Protein AF-A0A970RFS6-F1 (afdb_monomer)

Foldseek 3Di:
DPPQQAQQAGRVDGVCVQLVVVLVPDDQPDPVSLVSNCLSCLQVLVQVSVLVPPDVVCSVVDPSVVSSVVSVPDDRDYDDWDDWAQDPVNPDIDTDD

Radius of gyration: 13.9 Å; Cα contacts (8 Å, |Δi|>4): 114; chains: 1; bounding box: 42×27×34 Å

Sequence (97 aa):
MTETRPCPCNPNRALHDCCGRYHLGALASSAQALMRARYSAYATQHIEFIKSTSLPAQQAHLDMAAIAQWSQNSQWLGLEVIAETLAQDQRHATVEF

Secondary structure (DSSP, 8-state):
----PEETTEEEEETIIIIIHHHTTPPPSSHHHHHHHHHHHHHTT-THHHHHTS-HHHHTT--HHHHHHHHHHS--------EEEE-TTSS-EEEE-

pLDDT: mean 94.48, std 9.35, range [36.12, 98.25]

Structure (mmCIF, N/CA/C/O backbone):
data_AF-A0A970RFS6-F1
#
_entry.id   AF-A0A970RFS6-F1
#
loop_
_atom_site.group_PDB
_atom_site.id
_atom_site.type_symbol
_atom_site.label_atom_id
_atom_site.label_alt_id
_atom_site.label_comp_id
_atom_site.label_asym_id
_atom_site.label_entity_id
_atom_site.label_seq_id
_atom_site.pdbx_PDB_ins_code
_atom_site.Cartn_x
_atom_site.Cartn_y
_atom_site.Cartn_z
_atom_site.occupancy
_atom_site.B_iso_or_equiv
_atom_site.auth_seq_id
_atom_site.auth_comp_id
_atom_site.auth_asym_id
_atom_site.auth_atom_id
_atom_site.pdbx_PDB_model_num
ATOM 1 N N . MET A 1 1 ? -29.582 -0.776 5.257 1.00 36.12 1 MET A N 1
ATOM 2 C CA . MET A 1 1 ? -28.926 0.309 4.499 1.00 36.12 1 MET A CA 1
ATOM 3 C C . MET A 1 1 ? -27.435 0.025 4.544 1.00 36.12 1 MET A C 1
ATOM 5 O O . MET A 1 1 ? -26.852 0.133 5.611 1.00 36.12 1 MET A O 1
ATOM 9 N N . THR A 1 2 ? -26.844 -0.491 3.468 1.00 45.22 2 THR A N 1
ATOM 10 C CA . THR A 1 2 ? -25.394 -0.728 3.402 1.00 45.22 2 THR A CA 1
ATOM 11 C C . THR A 1 2 ? -24.706 0.614 3.213 1.00 45.22 2 THR A C 1
ATOM 13 O O . THR A 1 2 ? -24.784 1.203 2.141 1.00 45.22 2 THR A O 1
ATOM 16 N N . GLU A 1 3 ? -24.106 1.124 4.282 1.00 54.19 3 GLU A N 1
ATOM 17 C CA . GLU A 1 3 ? -23.337 2.362 4.270 1.00 54.19 3 GLU A CA 1
ATOM 18 C C . GLU A 1 3 ? -22.143 2.218 3.319 1.00 54.19 3 GLU A C 1
ATOM 20 O O . GLU A 1 3 ? -21.233 1.407 3.527 1.00 54.19 3 GLU A O 1
ATOM 25 N N . THR A 1 4 ? -22.175 2.975 2.227 1.00 73.25 4 THR A N 1
ATOM 26 C CA . THR A 1 4 ? -21.138 2.965 1.201 1.00 73.25 4 THR A CA 1
ATOM 27 C C . THR A 1 4 ? -19.926 3.739 1.709 1.00 73.25 4 THR A C 1
ATOM 29 O O . THR A 1 4 ? -19.773 4.927 1.436 1.00 73.25 4 THR A O 1
ATOM 32 N N . ARG A 1 5 ? -19.061 3.080 2.486 1.00 89.31 5 ARG A N 1
ATOM 33 C CA . ARG A 1 5 ? -17.838 3.716 2.995 1.00 89.31 5 ARG A CA 1
ATOM 34 C C . ARG A 1 5 ? -16.927 4.131 1.828 1.00 89.31 5 ARG A C 1
ATOM 36 O O . ARG A 1 5 ? -16.675 3.291 0.954 1.00 89.31 5 ARG A O 1
ATOM 43 N N . PRO A 1 6 ? -16.429 5.380 1.791 1.00 95.31 6 PRO A N 1
ATOM 44 C CA . PRO A 1 6 ? -15.487 5.815 0.768 1.00 95.31 6 PRO A CA 1
ATOM 45 C C . PRO A 1 6 ? -14.161 5.058 0.900 1.00 95.31 6 PRO A C 1
ATOM 47 O O . PRO A 1 6 ? -13.776 4.611 1.982 1.00 95.31 6 PRO A O 1
ATOM 50 N N . CYS A 1 7 ? -13.462 4.883 -0.216 1.00 96.62 7 CYS A N 1
ATOM 51 C CA . CYS A 1 7 ? -12.177 4.205 -0.232 1.00 96.62 7 CYS A CA 1
ATOM 52 C C . CYS A 1 7 ? -11.073 5.146 0.279 1.00 96.62 7 CYS A C 1
ATOM 54 O O . CYS A 1 7 ? -10.919 6.230 -0.282 1.00 96.62 7 CYS A O 1
ATOM 56 N N . PRO A 1 8 ? -10.236 4.740 1.251 1.00 96.50 8 PRO A N 1
ATOM 57 C CA . PRO A 1 8 ? -9.146 5.585 1.746 1.00 96.50 8 PRO A CA 1
ATOM 58 C C . PRO A 1 8 ? -8.169 6.037 0.651 1.00 96.50 8 PRO A C 1
ATOM 60 O O . PRO A 1 8 ? -7.671 7.155 0.695 1.00 96.50 8 PRO A O 1
ATOM 63 N N . CYS A 1 9 ? -7.918 5.209 -0.372 1.00 96.62 9 CYS A N 1
ATOM 64 C CA . CYS A 1 9 ? -7.041 5.602 -1.482 1.00 96.62 9 CYS A CA 1
ATOM 65 C C . CYS A 1 9 ? -7.673 6.595 -2.476 1.00 96.62 9 CYS A C 1
ATOM 67 O O . CYS A 1 9 ? -6.985 7.084 -3.369 1.00 96.62 9 CYS A O 1
ATOM 69 N N . ASN A 1 10 ? -9.001 6.748 -2.463 1.00 94.06 10 ASN A N 1
ATOM 70 C CA . ASN A 1 10 ? -9.750 7.644 -3.342 1.00 94.06 10 ASN A CA 1
ATOM 71 C C . ASN A 1 10 ? -11.155 7.869 -2.749 1.00 94.06 10 ASN A C 1
ATOM 73 O O . ASN A 1 10 ? -12.042 7.034 -2.973 1.00 94.06 10 ASN A O 1
ATOM 77 N N . PRO A 1 11 ? -11.375 8.996 -2.051 1.00 92.00 11 PRO A N 1
ATOM 78 C CA . PRO A 1 11 ? -12.644 9.295 -1.391 1.00 92.00 11 PRO A CA 1
ATOM 79 C C . PRO A 1 11 ? -13.863 9.338 -2.324 1.00 92.00 11 PRO A C 1
ATOM 81 O O . PRO A 1 11 ? -14.985 9.140 -1.870 1.00 92.00 11 PRO A O 1
ATOM 84 N N . ASN A 1 12 ? -13.659 9.538 -3.630 1.00 93.62 12 ASN A N 1
ATOM 85 C CA . ASN A 1 12 ? -14.739 9.612 -4.620 1.00 93.62 12 ASN A CA 1
ATOM 86 C C . ASN A 1 12 ? -15.253 8.236 -5.072 1.00 93.62 12 ASN A C 1
ATOM 88 O O . ASN A 1 12 ? -16.155 8.157 -5.905 1.00 93.62 12 ASN A O 1
ATOM 92 N N . ARG A 1 13 ? -14.668 7.136 -4.581 1.00 94.62 13 ARG A N 1
ATOM 93 C CA . ARG A 1 13 ? -15.089 5.772 -4.919 1.00 94.62 13 ARG A CA 1
ATOM 94 C C . ARG A 1 13 ? -15.506 5.017 -3.670 1.00 94.62 13 ARG A C 1
ATOM 96 O O . ARG A 1 13 ? -14.862 5.120 -2.631 1.00 94.62 13 ARG A O 1
ATOM 103 N N . ALA A 1 14 ? -16.532 4.183 -3.798 1.00 95.75 14 ALA A N 1
ATOM 104 C CA . ALA A 1 14 ? -16.898 3.235 -2.757 1.00 95.75 14 ALA A CA 1
ATOM 105 C C . ALA A 1 14 ? -15.746 2.253 -2.497 1.00 95.75 14 ALA A C 1
ATOM 107 O O . ALA A 1 14 ? -15.132 1.744 -3.441 1.00 95.75 14 ALA A O 1
ATOM 108 N N . LEU A 1 15 ? -15.479 1.940 -1.226 1.00 95.56 15 LEU A N 1
ATOM 109 C CA . LEU A 1 15 ? -14.447 0.978 -0.839 1.00 95.56 15 LEU A CA 1
ATOM 110 C C . LEU A 1 15 ? -14.645 -0.356 -1.561 1.00 95.56 15 LEU A C 1
ATOM 112 O O . LEU A 1 15 ? -13.686 -0.881 -2.117 1.00 95.56 15 LEU A O 1
ATOM 116 N N . HIS A 1 16 ? -15.879 -0.865 -1.602 1.00 94.44 16 HIS A N 1
ATOM 117 C CA . HIS A 1 16 ? -16.196 -2.164 -2.197 1.00 94.44 16 HIS A CA 1
ATOM 118 C C . HIS A 1 16 ? -15.823 -2.238 -3.693 1.00 94.44 16 HIS A C 1
ATOM 120 O O . HIS A 1 16 ? -15.169 -3.193 -4.110 1.00 94.44 16 HIS A O 1
ATOM 126 N N . ASP A 1 17 ? -16.120 -1.183 -4.459 1.00 94.12 17 ASP A N 1
ATOM 127 C CA . ASP A 1 17 ? -15.810 -1.075 -5.892 1.00 94.12 17 ASP A CA 1
ATOM 128 C C . ASP A 1 17 ? -14.337 -0.740 -6.172 1.00 94.12 17 ASP A C 1
ATOM 130 O O . ASP A 1 17 ? -13.857 -0.876 -7.304 1.00 94.12 17 ASP A O 1
ATOM 134 N N . CYS A 1 18 ? -13.613 -0.241 -5.167 1.00 95.75 18 CYS A N 1
ATOM 135 C CA . CYS A 1 18 ? -12.242 0.236 -5.295 1.00 95.75 18 CYS A CA 1
ATOM 136 C C . CYS A 1 18 ? -11.225 -0.773 -4.763 1.00 95.75 18 CYS A C 1
ATOM 138 O O . CYS A 1 18 ? -10.801 -1.650 -5.509 1.00 95.75 18 CYS A O 1
ATOM 140 N N . CYS A 1 19 ? -10.801 -0.649 -3.505 1.00 97.19 19 CYS A N 1
ATOM 141 C CA . CYS A 1 19 ? -9.789 -1.533 -2.926 1.00 97.19 19 CYS A CA 1
ATOM 142 C C . CYS A 1 19 ? -10.382 -2.774 -2.253 1.00 97.19 19 CYS A C 1
ATOM 144 O O . CYS A 1 19 ? -9.710 -3.800 -2.167 1.00 97.19 19 CYS A O 1
ATOM 146 N N . GLY A 1 20 ? -11.651 -2.709 -1.850 1.00 95.69 20 GLY A N 1
ATOM 147 C CA . GLY A 1 20 ? -12.374 -3.796 -1.197 1.00 95.69 20 GLY A CA 1
ATOM 148 C C . GLY A 1 20 ? -12.452 -5.057 -2.056 1.00 95.69 20 GLY A C 1
ATOM 149 O O . GLY A 1 20 ? -12.261 -6.149 -1.537 1.00 95.69 20 GLY A O 1
ATOM 150 N N . ARG A 1 21 ? -12.609 -4.939 -3.381 1.00 95.75 21 ARG A N 1
ATOM 151 C CA . ARG A 1 21 ? -12.537 -6.107 -4.283 1.00 95.75 21 ARG A CA 1
ATOM 152 C C . ARG A 1 21 ? -11.218 -6.883 -4.171 1.00 95.75 21 ARG A C 1
ATOM 154 O O . ARG A 1 21 ? -11.232 -8.105 -4.254 1.00 95.75 21 ARG A O 1
ATOM 161 N N . TYR A 1 22 ? -10.089 -6.197 -3.972 1.00 97.31 22 TYR A N 1
ATOM 162 C CA . TYR A 1 22 ? -8.779 -6.845 -3.836 1.00 97.31 22 TYR A CA 1
ATOM 163 C C . TYR A 1 22 ? -8.631 -7.486 -2.460 1.00 97.31 22 TYR A C 1
ATOM 165 O O . TYR A 1 22 ? -8.124 -8.596 -2.342 1.00 97.31 22 TYR A O 1
ATOM 173 N N . HIS A 1 23 ? -9.158 -6.830 -1.425 1.00 96.25 23 HIS A N 1
ATOM 174 C CA . HIS A 1 23 ? -9.256 -7.397 -0.079 1.00 96.25 23 HIS A CA 1
ATOM 175 C C . HIS A 1 23 ? -10.095 -8.680 -0.035 1.00 96.25 23 HIS A C 1
ATOM 177 O O . HIS A 1 23 ? -9.838 -9.540 0.798 1.00 96.25 23 HIS A O 1
ATOM 183 N N . LEU A 1 24 ? -11.060 -8.820 -0.948 1.00 94.88 24 LEU A N 1
ATOM 184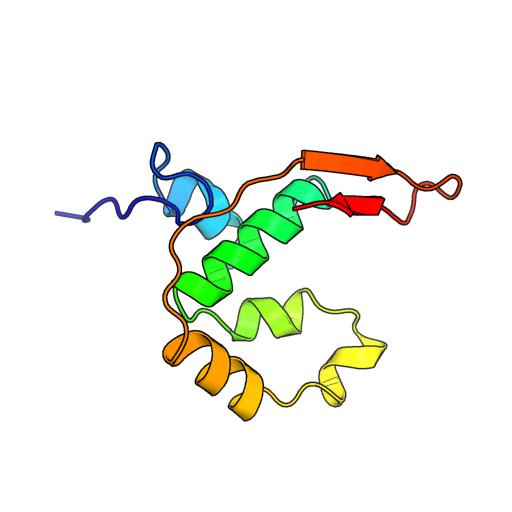 C CA . LEU A 1 24 ? -11.893 -10.013 -1.131 1.00 94.88 24 LEU A CA 1
ATOM 185 C C . LEU A 1 24 ? -11.268 -11.068 -2.066 1.00 94.88 24 LEU A C 1
ATOM 187 O O . LEU A 1 24 ? -11.922 -12.056 -2.390 1.00 94.88 24 LEU A O 1
ATOM 191 N N . GLY A 1 25 ? -10.019 -10.879 -2.503 1.00 94.25 25 GLY A N 1
ATOM 192 C CA . GLY A 1 25 ? -9.265 -11.875 -3.270 1.00 94.25 25 GLY A CA 1
ATOM 193 C C . GLY A 1 25 ? -9.170 -11.621 -4.775 1.00 94.25 25 GLY A C 1
ATOM 194 O O . GLY A 1 25 ? -8.582 -12.437 -5.482 1.00 94.25 25 GLY A O 1
ATOM 195 N N . ALA A 1 26 ? -9.691 -10.504 -5.297 1.00 96.25 26 ALA A N 1
ATOM 196 C CA .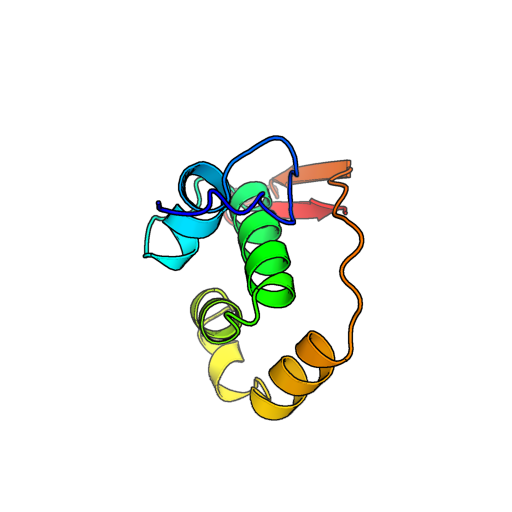 ALA A 1 26 ? -9.393 -10.129 -6.678 1.00 96.25 26 ALA A CA 1
ATOM 197 C C . ALA A 1 26 ? -7.893 -9.827 -6.844 1.00 96.25 26 ALA A C 1
ATOM 199 O O . ALA A 1 26 ? -7.270 -9.216 -5.975 1.00 96.25 26 ALA A O 1
ATOM 200 N N . LEU A 1 27 ? -7.323 -10.193 -7.993 1.00 95.12 27 LEU A N 1
ATOM 201 C CA . LEU A 1 27 ? -5.938 -9.857 -8.318 1.00 95.12 27 LEU A CA 1
ATOM 202 C C . LEU A 1 27 ? -5.824 -8.384 -8.721 1.00 95.12 27 LEU A C 1
ATOM 204 O O . LEU A 1 27 ? -6.628 -7.877 -9.508 1.00 95.12 27 LEU A O 1
ATOM 208 N N . ALA A 1 28 ? -4.814 -7.701 -8.184 1.00 95.38 28 ALA A N 1
ATOM 209 C CA . ALA A 1 28 ? -4.467 -6.354 -8.609 1.00 95.38 28 ALA A CA 1
ATOM 210 C C . ALA A 1 28 ? -3.881 -6.389 -10.027 1.00 95.38 28 ALA A C 1
ATOM 212 O O . ALA A 1 28 ? -3.016 -7.206 -10.329 1.00 95.38 28 ALA A O 1
ATOM 213 N N . SER A 1 29 ? -4.348 -5.491 -10.893 1.00 92.62 29 SER A N 1
ATOM 214 C CA . SER A 1 29 ? -3.923 -5.428 -12.296 1.00 92.62 29 SER A CA 1
ATOM 215 C C . SER A 1 29 ? -2.577 -4.727 -12.510 1.00 92.62 29 SER A C 1
ATOM 217 O O . SER A 1 29 ? -2.017 -4.825 -13.595 1.00 92.62 29 SER A O 1
ATOM 219 N N . SER A 1 30 ? -2.079 -3.990 -11.512 1.00 96.00 30 SER A N 1
ATOM 220 C CA . SER A 1 30 ? -0.786 -3.296 -11.547 1.00 96.00 30 SER A CA 1
ATOM 221 C C . SER A 1 30 ? -0.201 -3.125 -10.141 1.00 96.00 30 SER A C 1
ATOM 223 O O . SER A 1 30 ? -0.906 -3.320 -9.139 1.00 96.00 30 SER A O 1
ATOM 225 N N . ALA A 1 31 ? 1.074 -2.735 -10.049 1.00 97.19 31 ALA A N 1
ATOM 226 C CA . ALA A 1 31 ? 1.719 -2.461 -8.766 1.00 97.19 31 ALA A CA 1
ATOM 227 C C . ALA A 1 31 ? 1.080 -1.248 -8.079 1.00 97.19 31 ALA A C 1
ATOM 229 O O . ALA A 1 31 ? 0.847 -1.282 -6.872 1.00 97.19 31 ALA A O 1
ATOM 230 N N . GLN A 1 32 ? 0.681 -0.226 -8.840 1.00 97.44 32 GLN A N 1
ATOM 231 C CA . GLN A 1 32 ? -0.090 0.911 -8.342 1.00 97.44 32 GLN A CA 1
ATOM 232 C C . GLN A 1 32 ? -1.428 0.466 -7.737 1.00 97.44 32 GLN A C 1
ATOM 234 O O . GLN A 1 32 ? -1.815 0.938 -6.664 1.00 97.44 32 GLN A O 1
ATOM 239 N N . ALA A 1 33 ? -2.154 -0.442 -8.400 1.00 97.44 33 ALA A N 1
ATOM 240 C CA . ALA A 1 33 ? -3.413 -0.963 -7.869 1.00 97.44 33 ALA A CA 1
ATOM 241 C C . ALA A 1 33 ? -3.191 -1.726 -6.553 1.00 97.44 33 ALA A C 1
ATOM 243 O O . ALA A 1 33 ? -3.947 -1.534 -5.595 1.00 97.44 33 ALA A O 1
ATOM 244 N N . LEU A 1 34 ? -2.125 -2.532 -6.483 1.00 98.00 34 LEU A N 1
ATOM 245 C CA . LEU A 1 34 ? -1.739 -3.246 -5.269 1.00 98.00 34 LEU A CA 1
ATOM 246 C C . LEU A 1 34 ? -1.347 -2.282 -4.140 1.00 98.00 34 LEU A C 1
ATOM 248 O O . LEU A 1 34 ? -1.797 -2.450 -3.009 1.00 98.00 34 LEU A O 1
ATOM 252 N N . MET A 1 35 ? -0.568 -1.245 -4.445 1.00 98.06 35 MET A N 1
ATOM 253 C CA . MET A 1 35 ? -0.135 -0.225 -3.488 1.00 98.06 35 MET A CA 1
ATOM 254 C C . MET A 1 35 ? -1.338 0.519 -2.887 1.00 98.06 35 MET A C 1
ATOM 256 O O . MET A 1 35 ? -1.480 0.572 -1.663 1.00 98.06 35 MET A O 1
ATOM 260 N N . ARG A 1 36 ? -2.284 0.974 -3.724 1.00 98.06 36 ARG A N 1
ATOM 261 C CA . ARG A 1 36 ? -3.545 1.597 -3.271 1.00 98.06 36 ARG A CA 1
ATOM 262 C C . ARG A 1 36 ? -4.377 0.659 -2.390 1.00 98.06 36 ARG A C 1
ATOM 264 O O . ARG A 1 36 ? -4.974 1.095 -1.399 1.00 98.06 36 ARG A O 1
ATOM 271 N N . ALA A 1 37 ? -4.420 -0.630 -2.733 1.00 97.94 37 ALA A N 1
ATOM 272 C CA . 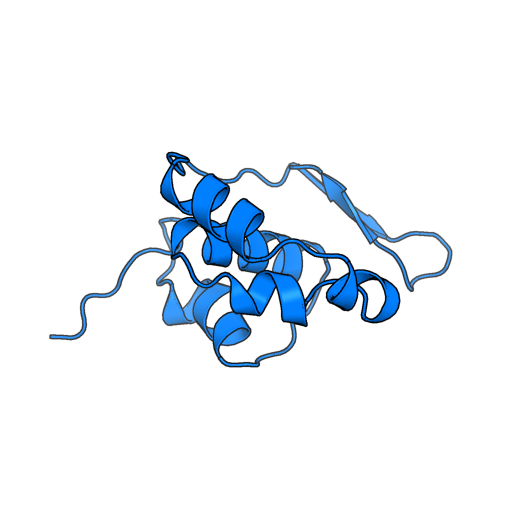ALA A 1 37 ? -5.110 -1.641 -1.938 1.00 97.94 37 ALA A CA 1
ATOM 273 C C . ALA A 1 37 ? -4.439 -1.867 -0.578 1.00 97.94 37 ALA A C 1
ATOM 275 O O . ALA A 1 37 ? -5.145 -1.969 0.426 1.00 97.94 37 ALA A O 1
ATOM 276 N N . ARG A 1 38 ? -3.100 -1.888 -0.531 1.00 98.25 38 ARG A N 1
ATOM 277 C CA . ARG A 1 38 ? -2.319 -1.998 0.712 1.00 98.25 38 ARG A CA 1
ATOM 278 C C . ARG A 1 38 ? -2.518 -0.777 1.608 1.00 98.25 38 ARG A C 1
ATOM 280 O O . ARG A 1 38 ? -2.807 -0.949 2.784 1.00 98.25 38 ARG A O 1
ATOM 287 N N . TYR A 1 39 ? -2.475 0.436 1.056 1.00 98.25 39 TYR A N 1
ATOM 288 C CA . TYR A 1 39 ? -2.808 1.657 1.800 1.00 98.25 39 TYR A CA 1
ATOM 289 C C . TYR A 1 39 ? -4.203 1.571 2.434 1.00 98.25 39 TYR A C 1
ATOM 291 O O . TYR A 1 39 ? -4.374 1.774 3.634 1.00 98.25 39 TYR A O 1
ATOM 299 N N . SER A 1 40 ? -5.206 1.199 1.632 1.00 97.81 40 SER A N 1
ATOM 300 C CA . SER A 1 40 ? -6.578 1.076 2.127 1.00 97.81 40 SER A CA 1
ATOM 301 C C . SER A 1 40 ? -6.706 -0.025 3.178 1.00 97.81 40 SER A C 1
ATOM 303 O O . SER A 1 40 ? -7.475 0.143 4.114 1.00 97.81 40 SER A O 1
ATOM 305 N N . ALA A 1 41 ? -5.949 -1.122 3.058 1.00 97.88 41 ALA A N 1
ATOM 306 C CA . ALA A 1 41 ? -5.925 -2.186 4.058 1.00 97.88 41 ALA A CA 1
ATOM 307 C C . ALA A 1 41 ? -5.404 -1.686 5.405 1.00 97.88 41 ALA A C 1
ATOM 309 O O . ALA A 1 41 ? -6.003 -2.013 6.425 1.00 97.88 41 ALA A O 1
ATOM 310 N N . TYR A 1 42 ? -4.355 -0.863 5.424 1.00 98.19 42 TYR A N 1
ATOM 311 C CA . TYR A 1 42 ? -3.918 -0.231 6.664 1.00 98.19 42 TYR A CA 1
ATOM 312 C C . TYR A 1 42 ? -5.010 0.669 7.254 1.00 98.19 42 TYR A C 1
ATOM 314 O O . TYR A 1 42 ? -5.446 0.459 8.385 1.00 98.19 42 TYR A O 1
ATOM 322 N N . ALA A 1 43 ? -5.544 1.596 6.457 1.00 97.19 43 ALA A N 1
ATOM 323 C CA . ALA A 1 43 ? -6.572 2.530 6.914 1.00 97.19 43 ALA A CA 1
ATOM 324 C C . ALA A 1 43 ? -7.851 1.838 7.429 1.00 97.19 43 ALA A C 1
ATOM 326 O O . ALA A 1 43 ? -8.491 2.333 8.356 1.00 97.19 43 ALA A O 1
ATOM 327 N N . THR A 1 44 ? -8.214 0.676 6.876 1.00 95.69 44 THR A N 1
ATOM 328 C CA . THR A 1 44 ? -9.373 -0.120 7.317 1.00 95.69 44 THR A CA 1
ATOM 329 C C . THR A 1 44 ? -9.016 -1.271 8.260 1.00 95.69 44 THR A C 1
ATOM 331 O O . THR A 1 44 ? -9.867 -2.125 8.501 1.00 95.69 44 THR A O 1
ATOM 334 N N . GLN A 1 45 ? -7.782 -1.325 8.772 1.00 96.12 45 GLN A N 1
ATOM 335 C CA . GLN A 1 45 ? -7.289 -2.355 9.699 1.00 96.12 45 GLN A CA 1
ATOM 336 C C . GLN A 1 45 ? -7.383 -3.799 9.171 1.00 96.12 45 GLN A C 1
ATOM 338 O O . GLN A 1 45 ? -7.479 -4.759 9.933 1.00 96.12 45 GLN A O 1
ATOM 343 N N . HIS A 1 46 ? -7.313 -3.981 7.853 1.00 96.25 46 HIS A N 1
ATOM 344 C CA . HIS A 1 46 ? -7.329 -5.288 7.202 1.00 96.25 46 HIS A CA 1
ATOM 345 C C . HIS A 1 46 ? -5.904 -5.839 7.018 1.00 96.25 46 HIS A C 1
ATOM 347 O O . HIS A 1 46 ? -5.437 -6.084 5.907 1.00 96.25 46 HIS A O 1
ATOM 353 N N . ILE A 1 47 ? -5.181 -5.992 8.127 1.00 96.69 47 ILE A N 1
ATOM 354 C CA . ILE A 1 47 ? -3.719 -6.178 8.135 1.00 96.69 47 ILE A CA 1
ATOM 355 C C . ILE A 1 47 ? -3.269 -7.520 7.546 1.00 96.69 47 ILE A C 1
ATOM 357 O O . ILE A 1 47 ? -2.205 -7.591 6.936 1.00 96.69 47 ILE A O 1
ATOM 361 N N . GLU A 1 48 ?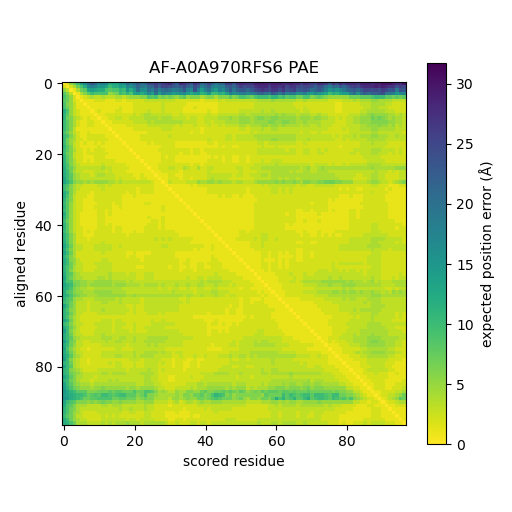 -4.095 -8.565 7.604 1.00 96.06 48 GLU A N 1
ATOM 362 C CA . GLU A 1 48 ? -3.787 -9.849 6.953 1.00 96.06 48 GLU A CA 1
ATOM 363 C C . GLU A 1 48 ? -3.559 -9.710 5.440 1.00 96.06 48 GLU A C 1
ATOM 365 O O . GLU A 1 48 ? -2.717 -10.406 4.866 1.00 96.06 48 GLU A O 1
ATOM 370 N N . PHE A 1 49 ? -4.216 -8.742 4.792 1.00 97.25 49 PHE A N 1
ATOM 371 C CA . PHE A 1 49 ? -3.974 -8.430 3.384 1.00 97.25 49 PHE A CA 1
ATOM 372 C C . PHE A 1 49 ? -2.536 -7.950 3.131 1.00 97.25 49 PHE A C 1
ATOM 374 O O . PHE A 1 49 ? -1.952 -8.235 2.085 1.00 97.25 49 PHE A O 1
ATOM 381 N N . ILE A 1 50 ? -1.926 -7.241 4.085 1.00 97.81 50 ILE A N 1
ATOM 382 C CA . ILE A 1 50 ? -0.533 -6.787 3.979 1.00 97.81 50 ILE A CA 1
ATOM 383 C C . ILE A 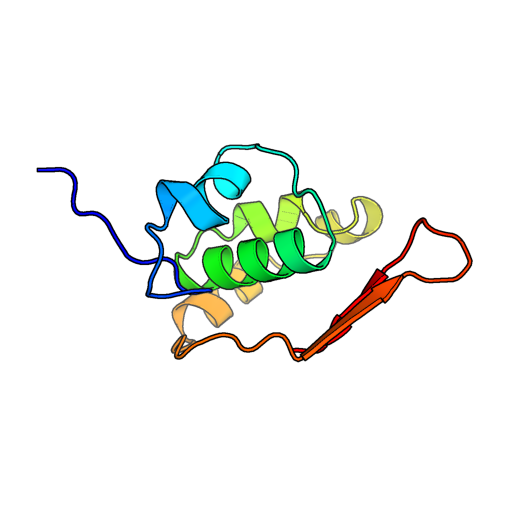1 50 ? 0.407 -7.986 3.959 1.00 97.81 50 ILE A C 1
ATOM 385 O O . ILE A 1 50 ? 1.329 -8.023 3.141 1.00 97.81 50 ILE A O 1
ATOM 389 N N . LYS A 1 51 ? 0.157 -8.985 4.810 1.00 97.19 51 LYS A N 1
ATOM 390 C CA . LYS A 1 51 ? 0.942 -10.221 4.835 1.00 97.19 51 LYS A CA 1
ATOM 391 C C . LYS A 1 51 ? 0.786 -10.996 3.536 1.00 97.19 51 LYS A C 1
ATOM 393 O O . LYS A 1 51 ? 1.794 -11.303 2.907 1.00 97.19 51 LYS A O 1
ATOM 398 N N . SER A 1 52 ? -0.451 -11.246 3.102 1.00 96.50 52 SER A N 1
ATOM 399 C CA . SER A 1 52 ? -0.722 -12.064 1.911 1.00 96.50 52 SER A CA 1
ATOM 400 C C . SER A 1 52 ? -0.149 -11.461 0.625 1.00 96.50 52 SER A C 1
ATOM 402 O O . SER A 1 52 ? 0.242 -12.195 -0.278 1.00 96.50 52 SER A O 1
ATOM 404 N N . THR A 1 53 ? -0.051 -10.130 0.562 1.00 97.00 53 THR A N 1
ATOM 405 C CA . THR A 1 53 ? 0.497 -9.396 -0.588 1.00 97.00 53 THR A CA 1
ATOM 406 C C . THR A 1 53 ? 1.968 -9.009 -0.444 1.00 97.00 53 THR A C 1
ATOM 408 O O . THR A 1 53 ? 2.515 -8.352 -1.328 1.00 97.00 53 THR A O 1
ATOM 411 N N . SER A 1 54 ? 2.623 -9.390 0.654 1.00 96.75 54 SER A N 1
ATOM 412 C CA . SER A 1 54 ? 4.079 -9.282 0.783 1.00 96.75 54 SER A CA 1
ATOM 413 C C . SER A 1 54 ? 4.758 -10.497 0.152 1.00 96.75 54 SER A C 1
ATOM 415 O O . SER A 1 54 ? 4.163 -11.574 0.056 1.00 96.75 54 SER A O 1
ATOM 417 N N . LEU A 1 55 ? 6.015 -10.339 -0.270 1.00 96.31 55 LEU A N 1
ATOM 418 C CA . LEU A 1 55 ? 6.776 -11.409 -0.915 1.00 96.31 55 LEU A CA 1
ATOM 419 C C . LEU A 1 55 ? 6.784 -12.673 -0.028 1.00 96.31 55 LEU A C 1
ATOM 421 O O . LEU A 1 55 ? 7.138 -12.554 1.146 1.00 96.31 55 LEU A O 1
ATOM 425 N N . PRO A 1 56 ? 6.461 -13.876 -0.549 1.00 96.88 56 PRO A N 1
ATOM 426 C CA . PRO A 1 56 ? 6.330 -15.088 0.267 1.00 96.88 56 PRO A CA 1
ATOM 427 C C . PRO A 1 56 ? 7.533 -15.374 1.173 1.00 96.88 56 PRO A C 1
ATOM 429 O O . PRO A 1 56 ? 7.361 -15.702 2.343 1.00 96.88 56 PRO A O 1
ATOM 432 N N . ALA A 1 57 ? 8.752 -15.152 0.671 1.00 96.88 57 ALA A N 1
ATOM 433 C CA . ALA A 1 57 ? 9.991 -15.337 1.431 1.00 96.88 57 ALA A CA 1
ATOM 434 C C . ALA A 1 57 ? 10.124 -14.402 2.654 1.00 96.88 57 ALA A C 1
ATOM 436 O O . ALA A 1 57 ? 10.871 -14.694 3.586 1.00 96.88 57 ALA A O 1
ATOM 437 N N . GLN A 1 58 ? 9.405 -13.277 2.672 1.00 94.69 58 GLN A N 1
ATOM 438 C CA . GLN A 1 58 ? 9.449 -12.281 3.745 1.00 94.69 58 GLN A CA 1
ATOM 439 C C . GLN A 1 58 ? 8.302 -12.436 4.751 1.00 94.69 58 GLN A C 1
ATOM 441 O O . GLN A 1 58 ? 8.429 -11.962 5.874 1.00 94.69 58 GLN A O 1
ATOM 446 N N . GLN A 1 59 ? 7.209 -13.122 4.398 1.00 96.25 59 GLN A N 1
ATOM 447 C CA . GLN A 1 59 ? 5.985 -13.163 5.213 1.00 96.25 59 GLN A CA 1
ATOM 448 C C . GLN A 1 59 ? 6.193 -13.724 6.624 1.00 96.25 59 GLN A C 1
ATOM 450 O O . GLN A 1 59 ? 5.556 -13.255 7.564 1.00 96.25 59 GLN A O 1
ATOM 455 N N . ALA A 1 60 ? 7.075 -14.716 6.779 1.00 95.88 60 ALA A N 1
ATOM 456 C CA . ALA A 1 60 ? 7.392 -15.315 8.077 1.00 95.88 60 ALA A CA 1
ATOM 457 C C . ALA A 1 60 ? 8.158 -14.364 9.016 1.00 95.88 60 ALA A C 1
ATOM 459 O O . ALA A 1 60 ? 8.159 -14.570 10.224 1.00 95.88 60 ALA A O 1
ATOM 460 N N . HIS A 1 61 ? 8.788 -13.327 8.462 1.00 96.50 61 HIS A N 1
ATOM 461 C CA . HIS A 1 61 ? 9.594 -12.353 9.197 1.00 96.50 61 HIS A CA 1
ATOM 462 C C . HIS A 1 61 ? 8.815 -11.072 9.531 1.00 96.50 61 HIS A C 1
ATOM 464 O O . HIS A 1 61 ? 9.361 -10.171 10.162 1.00 96.50 61 HIS A O 1
ATOM 470 N N . LEU A 1 62 ? 7.557 -10.962 9.091 1.00 96.62 62 LEU A N 1
ATOM 471 C CA . LEU A 1 62 ? 6.711 -9.814 9.394 1.00 96.62 62 LEU A CA 1
ATOM 472 C C . LEU A 1 62 ? 6.170 -9.919 10.822 1.00 96.62 62 LEU A C 1
ATOM 474 O O . LEU A 1 62 ? 5.444 -10.859 11.152 1.00 96.62 62 LEU A O 1
ATOM 478 N N . ASP A 1 63 ? 6.460 -8.914 11.644 1.00 97.69 63 ASP A N 1
ATOM 479 C CA . ASP A 1 63 ? 5.806 -8.743 12.940 1.00 97.69 63 ASP A CA 1
ATOM 480 C C . ASP A 1 63 ? 4.398 -8.169 12.735 1.00 97.69 63 ASP A C 1
ATOM 482 O O . ASP A 1 63 ? 4.178 -6.958 12.662 1.00 97.69 63 ASP A O 1
ATOM 486 N N . MET A 1 64 ? 3.426 -9.068 12.615 1.00 97.19 64 MET A N 1
ATOM 487 C CA . MET A 1 64 ? 2.031 -8.702 12.375 1.00 97.19 64 MET A CA 1
ATOM 488 C C . MET A 1 64 ? 1.419 -7.893 13.520 1.00 97.19 64 MET A C 1
ATOM 490 O O . MET A 1 64 ? 0.553 -7.055 13.267 1.00 97.19 64 MET A O 1
ATOM 494 N N . ALA A 1 65 ? 1.874 -8.107 14.759 1.00 97.62 65 ALA A N 1
ATOM 495 C CA . ALA A 1 65 ? 1.381 -7.365 15.912 1.00 97.62 65 ALA A CA 1
ATOM 496 C C . ALA A 1 65 ? 1.875 -5.915 15.862 1.00 97.62 65 ALA A C 1
ATOM 498 O O . ALA A 1 65 ? 1.067 -4.991 15.982 1.00 97.62 65 ALA A O 1
ATOM 499 N N . ALA A 1 66 ? 3.166 -5.712 15.588 1.00 98.00 66 ALA A N 1
ATOM 500 C CA . ALA A 1 66 ? 3.735 -4.377 15.421 1.00 98.00 66 ALA A CA 1
ATOM 501 C C . ALA A 1 66 ? 3.105 -3.629 14.235 1.00 98.00 66 ALA A C 1
ATOM 503 O O . ALA A 1 66 ? 2.743 -2.458 14.367 1.00 98.00 66 ALA A O 1
ATOM 504 N N . ILE A 1 67 ? 2.906 -4.307 13.098 1.00 97.81 67 ILE A N 1
ATOM 505 C CA . ILE A 1 67 ? 2.256 -3.724 11.915 1.00 97.81 67 ILE A CA 1
ATOM 506 C C . ILE A 1 67 ? 0.819 -3.292 12.240 1.00 97.81 67 ILE A C 1
ATOM 508 O O . ILE A 1 67 ? 0.418 -2.174 11.904 1.00 97.81 67 ILE A O 1
ATOM 512 N N . ALA A 1 68 ? 0.042 -4.150 12.907 1.00 97.81 68 ALA A N 1
ATOM 513 C CA . ALA A 1 68 ? -1.329 -3.828 13.287 1.00 97.81 68 ALA A CA 1
ATOM 514 C C . ALA A 1 68 ? -1.388 -2.667 14.286 1.00 97.81 68 ALA A C 1
ATOM 516 O O . ALA A 1 68 ? -2.190 -1.752 14.109 1.00 97.81 68 ALA A O 1
ATOM 517 N N . GLN A 1 69 ? -0.515 -2.660 15.293 1.00 98.12 69 GLN A N 1
ATOM 518 C CA . GLN A 1 69 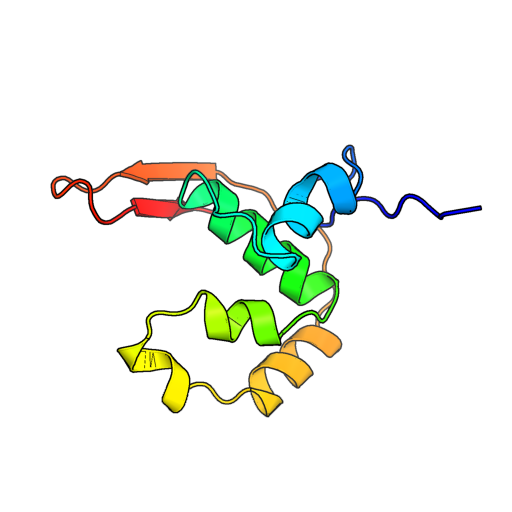? -0.451 -1.585 16.281 1.00 98.12 69 GLN A CA 1
ATOM 519 C C . GLN A 1 69 ? -0.076 -0.243 15.638 1.00 98.12 69 GLN A C 1
ATOM 521 O O . GLN A 1 69 ? -0.714 0.773 15.915 1.00 98.12 69 GLN A O 1
ATOM 526 N N . TRP A 1 70 ? 0.925 -0.224 14.754 1.00 97.88 70 TRP A N 1
ATOM 527 C CA . TRP A 1 70 ? 1.289 0.980 14.006 1.00 97.88 70 TRP A CA 1
ATOM 528 C C . TRP A 1 70 ? 0.117 1.491 13.159 1.00 97.88 70 TRP A C 1
ATOM 530 O O . TRP A 1 70 ? -0.189 2.684 13.172 1.00 97.88 70 TRP A O 1
ATOM 540 N N . SER A 1 71 ? -0.587 0.581 12.483 1.00 97.06 71 SER A N 1
ATOM 541 C CA . SER A 1 71 ? -1.738 0.918 11.646 1.00 97.06 71 SER A CA 1
ATOM 542 C C . SER A 1 71 ? -2.911 1.507 12.434 1.00 97.06 71 SER A C 1
ATOM 544 O O . SER A 1 71 ? -3.575 2.420 11.940 1.00 97.06 71 SER A O 1
ATOM 546 N N . GLN A 1 72 ? -3.175 1.007 13.646 1.00 97.06 72 GLN A N 1
ATOM 547 C CA . GLN A 1 72 ? -4.242 1.497 14.533 1.00 97.06 72 GLN A CA 1
ATOM 548 C C . GLN A 1 72 ? -3.928 2.874 15.121 1.00 97.06 72 GLN A C 1
ATOM 550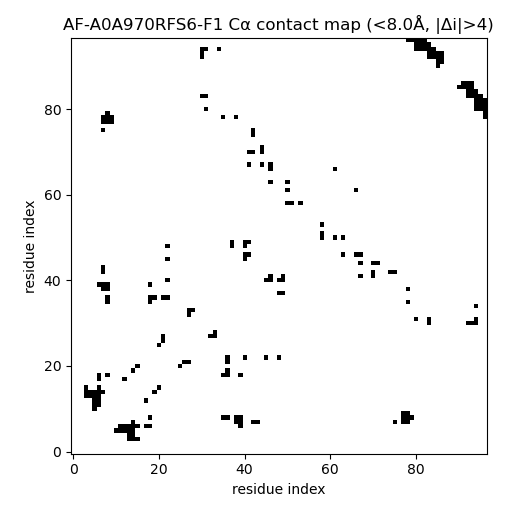 O O . GLN A 1 72 ? -4.828 3.694 15.281 1.00 97.06 72 GLN A O 1
ATOM 555 N N . ASN A 1 73 ? -2.654 3.132 15.421 1.00 97.62 73 ASN A N 1
ATOM 556 C CA . ASN A 1 73 ? -2.205 4.398 16.003 1.00 97.62 73 ASN A CA 1
ATOM 557 C C . ASN A 1 73 ? -1.969 5.499 14.957 1.00 97.62 73 ASN A C 1
ATOM 559 O O . ASN A 1 73 ? -1.693 6.641 15.319 1.00 97.62 73 ASN A O 1
ATOM 563 N N . SER A 1 74 ? -2.054 5.168 13.668 1.00 96.94 74 SER A N 1
ATOM 564 C CA . SER A 1 74 ? -1.849 6.113 12.573 1.00 96.94 74 SER A CA 1
ATOM 565 C C . SER A 1 74 ? -3.160 6.766 12.146 1.00 96.94 74 SER A C 1
ATOM 567 O O . SER A 1 74 ? -4.178 6.099 11.962 1.00 96.94 74 SER A O 1
ATOM 569 N N . GLN A 1 75 ? -3.120 8.079 11.916 1.00 96.56 75 GLN A N 1
ATOM 570 C CA . GLN A 1 75 ? -4.214 8.798 11.273 1.00 96.56 75 GLN A CA 1
ATOM 571 C C . GLN A 1 75 ? -4.006 8.815 9.755 1.00 96.56 75 GLN A C 1
ATOM 573 O O . GLN A 1 75 ? -3.054 9.400 9.244 1.00 96.56 75 GLN A O 1
ATOM 578 N N . TRP A 1 76 ? -4.923 8.183 9.027 1.00 95.81 76 TRP A N 1
ATOM 579 C CA . TRP A 1 76 ? -4.853 8.031 7.574 1.00 95.81 76 TRP A CA 1
ATOM 580 C C . TRP A 1 76 ? -5.591 9.179 6.881 1.00 95.81 76 TRP A C 1
ATOM 582 O O . TRP A 1 76 ? -6.819 9.185 6.834 1.00 95.81 76 TRP A O 1
ATOM 592 N N . LEU A 1 77 ? -4.846 10.171 6.385 1.00 95.62 77 LEU A N 1
ATOM 593 C CA . LEU A 1 77 ? -5.420 11.407 5.823 1.00 95.62 77 LEU A CA 1
ATOM 594 C C . LEU A 1 77 ? -5.700 11.334 4.316 1.00 95.62 77 LEU A C 1
ATOM 596 O O . LEU A 1 77 ? -6.625 11.972 3.822 1.00 95.62 77 LEU A O 1
ATOM 600 N N . GLY A 1 78 ? -4.907 10.562 3.584 1.00 94.56 78 GLY A N 1
ATOM 601 C CA . GLY A 1 78 ? -5.050 10.376 2.147 1.00 94.56 78 GLY A CA 1
ATOM 602 C C . GLY A 1 78 ? -3.831 9.693 1.540 1.00 94.56 78 GLY A C 1
ATOM 603 O O . GLY A 1 78 ? -2.841 9.440 2.232 1.00 94.56 78 GLY A O 1
ATOM 604 N N . LEU A 1 79 ? -3.937 9.377 0.252 1.00 97.19 79 LEU A N 1
ATOM 605 C CA . LEU A 1 79 ? -2.864 8.819 -0.560 1.00 97.19 79 LEU A CA 1
ATOM 606 C C . LEU A 1 79 ? -2.809 9.575 -1.886 1.00 97.19 79 LEU A C 1
ATOM 608 O O . LEU A 1 79 ? -3.806 9.624 -2.610 1.00 97.19 79 LEU A O 1
ATOM 612 N N . GLU A 1 80 ? -1.632 10.081 -2.223 1.00 96.69 80 GLU A N 1
ATOM 613 C CA . GLU A 1 80 ? -1.301 10.567 -3.556 1.00 96.69 80 GLU A CA 1
ATOM 614 C C . GLU A 1 80 ? -0.378 9.542 -4.219 1.00 96.69 80 GLU A C 1
ATOM 616 O O . GLU A 1 80 ? 0.451 8.943 -3.555 1.00 96.69 80 GLU A O 1
ATOM 621 N N . VAL A 1 81 ? -0.567 9.260 -5.507 1.00 96.50 81 VAL A N 1
ATOM 622 C CA . VAL A 1 81 ? 0.366 8.413 -6.264 1.00 96.50 81 VAL A CA 1
ATOM 623 C C . VAL A 1 81 ? 0.953 9.282 -7.355 1.00 96.50 81 VAL A C 1
ATOM 625 O O . VAL A 1 81 ? 0.200 9.814 -8.172 1.00 96.50 81 VAL A O 1
ATOM 628 N N . ILE A 1 82 ? 2.275 9.404 -7.353 1.00 97.38 82 ILE A N 1
ATOM 629 C CA . ILE A 1 82 ? 3.029 10.307 -8.219 1.00 97.38 82 ILE A CA 1
ATOM 630 C C . ILE A 1 82 ? 3.357 9.603 -9.537 1.00 97.38 82 ILE A C 1
ATOM 632 O O . ILE A 1 82 ? 3.083 10.136 -10.612 1.00 97.38 82 ILE A O 1
ATOM 636 N N . ALA A 1 83 ? 3.901 8.383 -9.466 1.00 96.56 83 ALA A N 1
ATOM 637 C CA . ALA A 1 83 ? 4.313 7.630 -10.647 1.00 96.56 83 ALA A CA 1
ATOM 638 C C . ALA A 1 83 ? 4.326 6.110 -10.419 1.00 96.56 83 ALA A C 1
ATOM 640 O O . ALA A 1 83 ? 4.559 5.626 -9.313 1.00 96.56 83 ALA A O 1
ATOM 641 N N . GLU A 1 84 ? 4.143 5.352 -11.502 1.00 97.38 84 GLU A N 1
ATOM 642 C CA . GLU A 1 84 ? 4.431 3.917 -11.586 1.00 97.38 84 GLU A CA 1
ATOM 643 C C . GLU A 1 84 ? 5.468 3.697 -12.693 1.00 97.38 84 GLU A C 1
ATOM 645 O O . GLU A 1 84 ? 5.264 4.110 -13.834 1.00 97.38 84 GLU A O 1
ATOM 650 N N . THR A 1 85 ? 6.584 3.049 -12.360 1.00 97.44 85 THR A N 1
ATOM 651 C CA . THR A 1 85 ? 7.666 2.746 -13.307 1.00 97.44 85 THR A CA 1
ATOM 652 C C . THR A 1 85 ? 7.877 1.244 -13.389 1.00 97.44 85 THR A C 1
ATOM 654 O O . THR A 1 85 ? 8.249 0.615 -12.399 1.00 97.44 85 THR A O 1
ATOM 657 N N . LEU A 1 86 ? 7.672 0.665 -14.573 1.00 96.81 86 LEU A N 1
ATOM 658 C CA . LEU A 1 86 ? 7.984 -0.738 -14.838 1.00 96.81 86 LEU A CA 1
ATOM 659 C C . LEU A 1 86 ? 9.496 -0.903 -15.051 1.00 96.81 86 LEU A C 1
ATOM 661 O O . LEU A 1 86 ? 10.106 -0.173 -15.833 1.00 96.81 86 LEU A O 1
ATOM 665 N N . ALA A 1 87 ? 10.100 -1.866 -14.362 1.00 95.06 87 ALA A N 1
ATOM 666 C CA . ALA A 1 87 ? 11.504 -2.202 -14.542 1.00 95.06 87 ALA A CA 1
ATOM 667 C C . ALA A 1 87 ? 11.744 -2.882 -15.899 1.00 95.06 87 ALA A C 1
ATOM 669 O O . ALA A 1 87 ? 10.841 -3.460 -16.505 1.00 95.06 87 ALA A O 1
ATOM 670 N N . GLN A 1 88 ? 12.999 -2.871 -16.354 1.00 94.81 88 GLN A N 1
ATOM 671 C CA . GLN A 1 88 ? 13.393 -3.467 -17.638 1.00 94.81 88 GLN A CA 1
ATOM 672 C C . GLN A 1 88 ? 13.060 -4.960 -17.745 1.00 94.81 88 GLN A C 1
ATOM 674 O O . GLN A 1 88 ? 12.790 -5.452 -18.836 1.00 94.81 88 GLN A O 1
ATOM 679 N N . ASP A 1 89 ? 13.059 -5.678 -16.621 1.00 94.25 89 ASP A N 1
ATOM 680 C CA . ASP A 1 89 ? 12.754 -7.106 -16.590 1.00 94.25 89 ASP A CA 1
ATOM 681 C C . ASP A 1 89 ? 11.254 -7.427 -16.670 1.00 94.25 89 ASP A C 1
ATOM 683 O O . ASP A 1 89 ? 10.894 -8.603 -16.698 1.00 94.25 89 ASP A O 1
ATOM 687 N N . GLN A 1 90 ? 10.396 -6.398 -16.687 1.00 89.25 90 GLN A N 1
ATOM 688 C CA . GLN A 1 90 ? 8.934 -6.476 -16.766 1.00 89.25 90 GLN A CA 1
ATOM 689 C C . GLN A 1 90 ? 8.273 -7.332 -15.674 1.00 89.25 90 GLN A C 1
ATOM 691 O O . GLN A 1 90 ? 7.101 -7.692 -15.784 1.00 89.25 90 GLN A O 1
ATOM 696 N N . ARG A 1 91 ? 9.006 -7.660 -14.608 1.00 93.75 91 ARG A N 1
ATOM 697 C CA . ARG A 1 91 ? 8.509 -8.432 -13.458 1.00 93.75 91 ARG A CA 1
ATOM 698 C C . ARG A 1 91 ? 8.491 -7.611 -12.180 1.00 93.75 91 ARG A C 1
ATOM 700 O O . ARG A 1 91 ? 7.834 -8.002 -11.219 1.00 93.75 91 ARG A O 1
ATOM 707 N N . HIS A 1 92 ? 9.170 -6.470 -12.187 1.00 96.25 92 HIS A N 1
ATOM 708 C CA . HIS A 1 92 ? 9.162 -5.512 -11.096 1.00 96.25 92 HIS A CA 1
ATOM 709 C C . HIS A 1 92 ? 8.611 -4.172 -11.563 1.00 96.25 92 HIS A C 1
ATOM 711 O O . HIS A 1 92 ? 8.829 -3.753 -12.698 1.00 96.25 92 HIS A O 1
ATOM 717 N N . ALA A 1 93 ? 7.925 -3.482 -10.661 1.00 97.38 93 ALA A N 1
ATOM 718 C CA . ALA A 1 93 ? 7.533 -2.097 -10.839 1.00 97.38 93 ALA A CA 1
ATOM 719 C C . ALA A 1 93 ? 7.715 -1.347 -9.519 1.00 97.38 93 ALA A C 1
ATOM 721 O O . ALA A 1 93 ? 7.523 -1.916 -8.442 1.00 97.38 93 ALA A O 1
ATOM 722 N N . THR A 1 94 ? 8.062 -0.071 -9.624 1.00 97.69 94 THR A N 1
ATOM 723 C CA . THR A 1 94 ? 8.179 0.850 -8.494 1.00 97.69 94 THR A CA 1
ATOM 724 C C . THR A 1 94 ? 7.021 1.831 -8.545 1.00 97.69 94 THR A C 1
ATOM 726 O O . THR A 1 94 ? 6.693 2.343 -9.614 1.00 97.69 94 THR A O 1
ATOM 729 N N . VAL A 1 95 ? 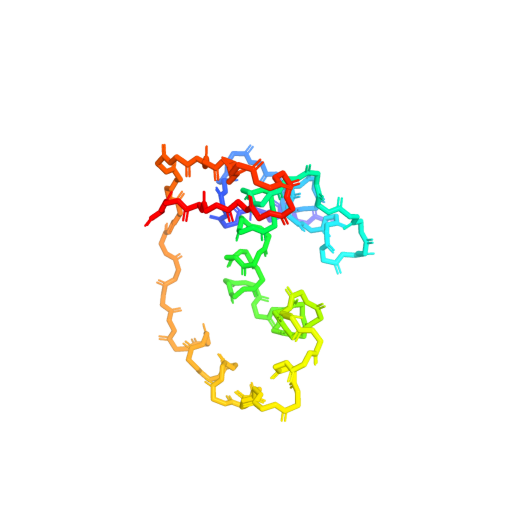6.410 2.095 -7.393 1.00 98.19 95 VAL A N 1
ATOM 730 C CA . VAL A 1 95 ? 5.345 3.091 -7.241 1.00 98.19 95 VAL A CA 1
ATOM 731 C C . VAL A 1 95 ? 5.843 4.166 -6.287 1.00 98.19 95 VAL A C 1
ATOM 733 O O . VAL A 1 95 ? 6.236 3.844 -5.167 1.00 98.19 95 VAL A O 1
ATOM 736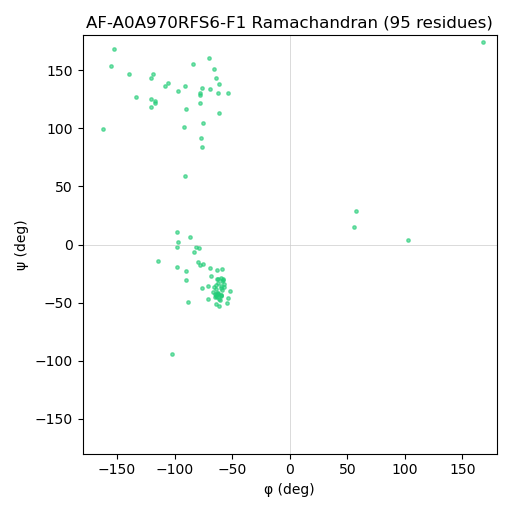 N N . GLU A 1 96 ? 5.827 5.414 -6.738 1.00 97.88 96 GLU A N 1
ATOM 737 C CA . GLU A 1 96 ? 6.147 6.599 -5.942 1.00 97.88 96 GLU A CA 1
ATOM 738 C C . GLU A 1 96 ? 4.846 7.237 -5.440 1.00 97.88 96 GLU A C 1
ATOM 740 O O . GLU A 1 96 ? 3.885 7.376 -6.208 1.00 97.88 96 GLU A O 1
ATOM 745 N N . PHE A 1 97 ? 4.795 7.564 -4.150 1.00 96.00 97 PHE A N 1
ATOM 746 C CA . PHE A 1 97 ? 3.607 8.020 -3.430 1.00 96.00 97 PHE A CA 1
ATOM 747 C C . PHE A 1 97 ? 3.983 8.863 -2.208 1.00 96.00 97 PHE A C 1
ATOM 749 O O . PHE A 1 97 ? 5.138 8.724 -1.744 1.00 96.00 97 PHE A O 1
#

Solvent-accessible surface area (backbone atoms only — not comparable to full-atom values): 5856 Å² total; per-residue (Å²): 133,87,78,77,51,54,17,61,51,43,70,92,35,41,19,63,84,56,39,40,41,43,75,74,67,46,80,61,91,43,65,58,52,41,50,41,29,48,53,28,22,38,71,68,68,41,52,68,57,51,48,74,73,38,61,76,92,50,44,87,76,56,59,61,66,61,52,47,52,52,40,70,74,50,85,79,86,69,60,64,76,78,47,74,47,74,40,95,83,72,79,49,64,50,65,45,103

Mean predicted aligned error: 3.44 Å

Nearest PDB structures (foldseek):
  2i9w-assembly1_A  TM=8.868E-01  e=8.450E-07  Psychrobacter arcticus
  2jq5-assembly1_A  TM=8.578E-01  e=4.407E-04  Rhodopseudomonas palustris